Protein AF-A0A957M5D0-F1 (afdb_monomer_lite)

Secondary structure (DSSP, 8-state):
------EEEE--TTS-TTTTT-EEEEEEEEEEETTEEEEEEEEEEEETTEEEEEEE-HHHH--SSSSB-TT-PBPP-

pLDDT: mean 89.76, std 12.33, range [56.31, 98.56]

Structure (mmCIF, N/CA/C/O backbone):
data_AF-A0A957M5D0-F1
#
_entry.id   AF-A0A957M5D0-F1
#
loop_
_atom_site.group_PDB
_atom_site.id
_atom_site.type_symbol
_atom_site.label_atom_id
_atom_site.label_alt_id
_atom_site.label_comp_id
_atom_site.label_asym_id
_atom_site.label_entity_id
_atom_site.label_seq_id
_atom_site.pdbx_PDB_ins_code
_atom_site.Cartn_x
_atom_site.Cartn_y
_atom_site.Cartn_z
_atom_site.occupancy
_atom_site.B_iso_or_equiv
_atom_site.auth_seq_id
_atom_site.auth_comp_id
_atom_site.auth_asym_id
_atom_site.auth_atom_id
_atom_site.pdbx_PDB_model_num
ATOM 1 N N . MET A 1 1 ? 1.799 7.085 26.866 1.00 61.94 1 MET A N 1
ATOM 2 C CA . MET A 1 1 ? 0.661 6.275 26.372 1.00 61.94 1 MET A CA 1
ATOM 3 C C . MET A 1 1 ? -0.404 7.252 25.899 1.00 61.94 1 MET A C 1
ATOM 5 O O . MET A 1 1 ? -0.723 8.146 26.669 1.00 61.94 1 MET A O 1
ATOM 9 N N . GLY A 1 2 ? -0.847 7.162 24.642 1.00 86.81 2 GLY A N 1
ATOM 10 C CA . GLY A 1 2 ? -1.640 8.209 23.968 1.00 86.81 2 GLY A CA 1
ATOM 11 C C . GLY A 1 2 ? -1.055 8.677 22.628 1.00 86.81 2 GLY A C 1
ATOM 12 O O . GLY A 1 2 ? -1.362 9.776 22.186 1.00 86.81 2 GLY A O 1
ATOM 13 N N . HIS A 1 3 ? -0.177 7.879 22.012 1.00 89.94 3 HIS A N 1
ATOM 14 C CA . HIS A 1 3 ? 0.318 8.145 20.663 1.00 89.94 3 HIS A CA 1
ATOM 15 C C . HIS A 1 3 ? -0.594 7.458 19.654 1.00 89.94 3 HIS A C 1
ATOM 17 O O . HIS A 1 3 ? -0.974 6.307 19.861 1.00 89.94 3 HIS A O 1
ATOM 23 N N . GLU A 1 4 ? -0.900 8.155 18.569 1.00 93.19 4 GLU A N 1
ATOM 24 C CA . GLU A 1 4 ? -1.459 7.550 17.369 1.00 93.19 4 GLU A CA 1
ATOM 25 C C . GLU A 1 4 ? -0.294 6.998 16.545 1.00 93.19 4 GLU A C 1
ATOM 27 O O . GLU A 1 4 ? 0.625 7.735 16.181 1.00 93.19 4 GLU A O 1
ATOM 32 N N . VAL A 1 5 ? -0.281 5.683 16.339 1.00 95.44 5 VAL A N 1
ATOM 33 C CA . VAL A 1 5 ? 0.809 4.975 15.662 1.00 95.44 5 VAL A CA 1
ATOM 34 C C . VAL A 1 5 ? 0.255 4.345 14.399 1.00 95.44 5 VAL A C 1
ATOM 36 O O . VAL A 1 5 ? -0.792 3.707 14.436 1.00 95.44 5 VAL A O 1
ATOM 39 N N . ILE A 1 6 ? 0.988 4.502 13.300 1.00 97.69 6 ILE A N 1
ATOM 40 C CA . ILE A 1 6 ? 0.709 3.837 12.030 1.00 97.69 6 ILE A CA 1
ATOM 41 C C . ILE A 1 6 ? 1.980 3.151 11.535 1.00 97.69 6 ILE A C 1
ATOM 43 O O . ILE A 1 6 ? 3.091 3.622 11.798 1.00 97.69 6 ILE A O 1
ATOM 47 N N . VAL A 1 7 ? 1.819 2.062 10.793 1.00 98.06 7 VAL A N 1
ATOM 48 C CA . VAL A 1 7 ? 2.918 1.397 10.085 1.00 98.06 7 VAL A CA 1
ATOM 49 C C . VAL A 1 7 ? 2.665 1.518 8.591 1.00 98.06 7 VAL A C 1
ATOM 51 O O . VAL A 1 7 ? 1.544 1.325 8.135 1.00 98.06 7 VAL A O 1
ATOM 54 N N . VAL A 1 8 ? 3.705 1.832 7.823 1.00 97.88 8 VAL A N 1
ATOM 55 C CA . VAL A 1 8 ? 3.665 1.802 6.358 1.00 97.88 8 VAL A CA 1
ATOM 56 C C . VAL A 1 8 ? 4.815 0.929 5.889 1.00 97.88 8 VAL A C 1
ATOM 58 O O . VAL A 1 8 ? 5.961 1.163 6.271 1.00 97.88 8 VAL A O 1
ATOM 61 N N . MET A 1 9 ? 4.519 -0.088 5.087 1.00 96.69 9 MET A N 1
ATOM 62 C CA . MET A 1 9 ? 5.523 -1.020 4.580 1.00 96.69 9 MET A CA 1
ATOM 63 C C . MET A 1 9 ? 5.188 -1.505 3.164 1.00 96.69 9 MET A C 1
ATOM 65 O O . MET A 1 9 ? 4.044 -1.377 2.724 1.00 96.69 9 MET A O 1
ATOM 69 N N . PRO A 1 10 ? 6.156 -2.071 2.426 1.00 95.88 10 PRO A N 1
ATOM 70 C CA . PRO A 1 10 ? 5.873 -2.713 1.151 1.00 95.88 10 PRO A CA 1
ATOM 71 C C . PRO A 1 10 ? 4.922 -3.902 1.290 1.00 95.88 10 PRO A C 1
ATOM 73 O O . PRO A 1 10 ? 5.025 -4.702 2.226 1.00 95.88 10 PRO A O 1
ATOM 76 N N . ARG A 1 11 ? 4.036 -4.073 0.308 1.00 95.06 11 ARG A N 1
ATOM 77 C CA . ARG A 1 11 ? 3.257 -5.298 0.139 1.00 95.06 11 ARG A CA 1
ATOM 78 C C . ARG A 1 11 ? 4.101 -6.342 -0.593 1.00 95.06 11 ARG A C 1
ATOM 80 O O . ARG A 1 11 ? 3.974 -6.517 -1.802 1.00 95.06 11 ARG A O 1
ATOM 87 N N . TYR A 1 12 ? 4.964 -7.034 0.137 1.00 93.81 12 TYR A N 1
ATOM 88 C CA . TYR A 1 12 ? 5.723 -8.144 -0.437 1.00 93.81 12 TYR A CA 1
ATOM 89 C C . TYR A 1 12 ? 4.800 -9.277 -0.895 1.00 93.81 12 TYR A C 1
ATOM 91 O O . TYR A 1 12 ? 3.837 -9.611 -0.204 1.00 93.81 12 TYR A O 1
ATOM 99 N N . GLY A 1 13 ? 5.126 -9.908 -2.026 1.00 89.69 13 GLY A N 1
ATOM 100 C CA . GLY A 1 13 ? 4.348 -11.025 -2.581 1.00 89.69 13 GLY A CA 1
ATOM 101 C C . GLY A 1 13 ? 4.220 -12.233 -1.641 1.00 89.69 13 GLY A C 1
ATOM 102 O O . GLY A 1 13 ? 3.288 -13.020 -1.767 1.00 89.69 13 GLY A O 1
ATOM 103 N N . SER A 1 14 ? 5.111 -12.357 -0.652 1.00 90.44 14 SER A N 1
ATOM 104 C CA . SER A 1 14 ? 5.051 -13.378 0.402 1.00 90.44 14 SER A CA 1
ATOM 105 C C . SER A 1 14 ? 3.977 -13.123 1.472 1.00 90.44 14 SER A C 1
ATOM 107 O O . SER A 1 14 ? 3.721 -14.000 2.300 1.00 90.44 14 SER A O 1
ATOM 109 N N . ILE A 1 15 ? 3.344 -11.945 1.484 1.00 92.38 15 ILE A N 1
ATOM 110 C CA . ILE A 1 15 ? 2.293 -11.598 2.443 1.00 92.38 15 ILE A CA 1
ATOM 111 C C . ILE A 1 15 ? 0.957 -12.185 1.976 1.00 92.38 15 ILE A C 1
ATOM 113 O O . ILE A 1 15 ? 0.372 -11.759 0.981 1.00 92.38 15 ILE A O 1
ATOM 117 N N . ASP A 1 16 ? 0.428 -13.127 2.756 1.00 94.12 16 ASP A N 1
ATOM 118 C CA . ASP A 1 16 ? -0.900 -13.700 2.535 1.00 94.12 16 ASP A CA 1
ATOM 119 C C . ASP A 1 16 ? -2.005 -12.719 2.963 1.00 94.12 16 ASP A C 1
ATOM 121 O O . ASP A 1 16 ? -2.340 -12.582 4.145 1.00 94.12 16 ASP A O 1
ATOM 125 N N . GLY A 1 17 ? -2.605 -12.041 1.986 1.00 94.62 17 GLY A N 1
ATOM 126 C CA . GLY A 1 17 ? -3.643 -11.052 2.260 1.00 94.62 17 GLY A CA 1
ATOM 127 C C . GLY A 1 17 ? -4.942 -11.606 2.831 1.00 94.62 17 GLY A C 1
ATOM 128 O O . GLY A 1 17 ? -5.610 -10.890 3.574 1.00 94.62 17 GLY A O 1
ATOM 129 N N . ALA A 1 18 ? -5.283 -12.867 2.565 1.00 96.38 18 ALA A N 1
ATOM 130 C CA . ALA A 1 18 ? -6.470 -13.480 3.154 1.00 96.38 18 ALA A CA 1
ATOM 131 C C . ALA A 1 18 ? -6.233 -13.784 4.638 1.00 96.38 18 ALA A C 1
ATOM 133 O O . ALA A 1 18 ? -7.069 -13.449 5.482 1.00 96.38 18 ALA A O 1
ATOM 134 N N . ARG A 1 19 ? -5.061 -14.345 4.968 1.00 96.56 19 ARG A N 1
ATOM 135 C CA . ARG A 1 19 ? -4.653 -14.622 6.353 1.00 96.56 19 ARG A CA 1
ATOM 136 C C . ARG A 1 19 ? -4.641 -13.359 7.211 1.00 96.56 19 ARG A C 1
ATOM 138 O O . ARG A 1 19 ? -5.116 -13.400 8.345 1.00 96.56 19 ARG A O 1
ATOM 145 N N . TYR A 1 20 ? -4.115 -12.259 6.673 1.00 96.19 20 TYR A N 1
ATOM 146 C CA . TYR A 1 20 ? -3.989 -10.985 7.390 1.00 96.19 20 TYR A CA 1
ATOM 147 C C . TYR A 1 20 ? -5.164 -10.024 7.175 1.00 96.19 20 TYR A C 1
ATOM 149 O O . TYR A 1 20 ? -5.132 -8.911 7.689 1.00 96.19 20 TYR A O 1
ATOM 157 N N . ARG A 1 21 ? -6.218 -10.452 6.466 1.00 97.31 21 ARG A N 1
ATOM 158 C CA . ARG A 1 21 ? -7.436 -9.658 6.215 1.00 97.31 21 ARG A CA 1
ATOM 159 C C . ARG A 1 21 ? -7.133 -8.283 5.612 1.00 97.31 21 ARG A C 1
ATOM 161 O O . ARG A 1 21 ? -7.735 -7.282 5.996 1.00 97.31 21 ARG A O 1
ATOM 168 N N . LEU A 1 22 ? -6.197 -8.254 4.666 1.00 97.94 22 LEU A N 1
ATOM 169 C CA . LEU A 1 22 ? -5.868 -7.048 3.918 1.00 97.94 22 LEU A CA 1
ATOM 170 C C . LEU A 1 22 ? -7.103 -6.579 3.153 1.00 97.94 22 LEU A C 1
ATOM 172 O O . LEU A 1 22 ? -7.776 -7.365 2.484 1.00 97.94 22 LEU A O 1
ATOM 176 N N . SER A 1 23 ? -7.390 -5.290 3.261 1.00 98.06 23 SER A N 1
ATOM 177 C CA . SER A 1 23 ? -8.499 -4.638 2.572 1.00 98.06 23 SER A CA 1
ATOM 178 C C . SER A 1 23 ? -7.989 -3.441 1.787 1.00 98.06 23 SER A C 1
ATOM 180 O O . SER A 1 23 ? -7.030 -2.790 2.192 1.00 98.06 23 SER A O 1
ATOM 182 N N . ARG A 1 24 ? -8.611 -3.162 0.643 1.00 97.88 24 ARG A N 1
ATOM 183 C CA . ARG A 1 24 ? -8.205 -2.061 -0.228 1.00 97.88 24 ARG A CA 1
ATOM 184 C C . ARG A 1 24 ? -8.506 -0.723 0.449 1.00 97.88 24 ARG A C 1
ATOM 186 O O . ARG A 1 24 ? -9.650 -0.458 0.808 1.00 97.88 24 ARG A O 1
ATOM 193 N N . PHE A 1 25 ? -7.479 0.106 0.612 1.00 97.94 25 PHE A N 1
ATOM 194 C CA . PHE A 1 25 ? -7.589 1.464 1.148 1.00 97.94 25 PHE A CA 1
ATOM 195 C C . PHE A 1 25 ? -7.583 2.507 0.026 1.00 97.94 25 PHE A C 1
ATOM 197 O O . PHE A 1 25 ? -8.439 3.388 0.000 1.00 97.94 25 PHE A O 1
ATOM 204 N N . TRP A 1 26 ? -6.670 2.362 -0.940 1.00 97.62 26 TRP A N 1
ATOM 205 C CA . TRP A 1 26 ? -6.634 3.163 -2.165 1.00 97.62 26 TRP A CA 1
ATOM 206 C C . TRP A 1 26 ? -6.334 2.312 -3.388 1.00 97.62 26 TRP A C 1
ATOM 208 O O . TRP A 1 26 ? -5.388 1.528 -3.390 1.00 97.62 26 TRP A O 1
ATOM 218 N N . ASP A 1 27 ? -7.120 2.510 -4.444 1.00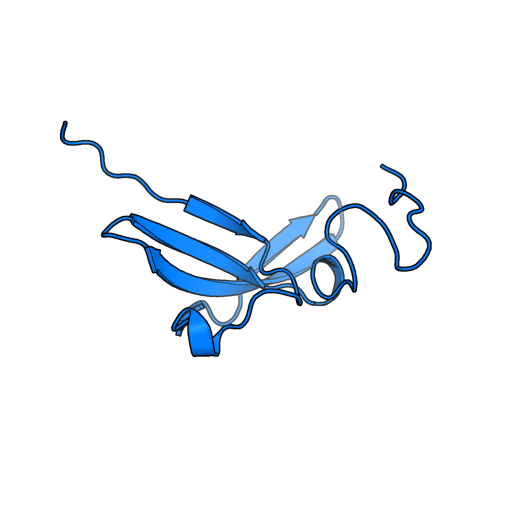 97.19 27 ASP A N 1
ATOM 219 C CA . ASP A 1 27 ? -7.002 1.754 -5.692 1.00 97.19 27 ASP A CA 1
ATOM 220 C C . ASP A 1 27 ? -5.814 2.161 -6.553 1.00 97.19 27 ASP A C 1
ATOM 222 O O . ASP A 1 27 ? -5.259 1.322 -7.257 1.00 97.19 27 ASP A O 1
ATOM 226 N N . SER A 1 28 ? -5.441 3.439 -6.523 1.00 96.25 28 SER A N 1
ATOM 227 C CA . SER A 1 28 ? -4.353 3.966 -7.335 1.00 96.25 28 SER A CA 1
ATOM 228 C C . SER A 1 28 ? -3.811 5.260 -6.740 1.00 96.25 28 SER A C 1
ATOM 230 O O . SER A 1 28 ? -4.566 6.184 -6.426 1.00 96.25 28 SER A O 1
ATOM 232 N N . MET A 1 29 ? -2.494 5.317 -6.598 1.00 96.25 29 MET A N 1
ATOM 233 C CA . MET A 1 29 ? -1.730 6.457 -6.124 1.00 96.25 29 MET A CA 1
ATOM 234 C C . MET A 1 29 ? -0.486 6.601 -7.003 1.00 96.25 29 MET A C 1
ATOM 236 O O . MET A 1 29 ? 0.310 5.672 -7.131 1.00 96.25 29 MET A O 1
ATOM 240 N N . GLY A 1 30 ? -0.338 7.767 -7.630 1.00 96.94 30 GLY A N 1
ATOM 241 C CA . GLY A 1 30 ? 0.844 8.101 -8.418 1.00 96.94 30 GLY A CA 1
ATOM 242 C C . GLY A 1 30 ? 1.960 8.624 -7.519 1.00 96.94 30 GLY A C 1
ATOM 243 O O . GLY A 1 30 ? 1.736 9.545 -6.730 1.00 96.94 30 GLY A O 1
ATOM 244 N N . VAL A 1 31 ? 3.159 8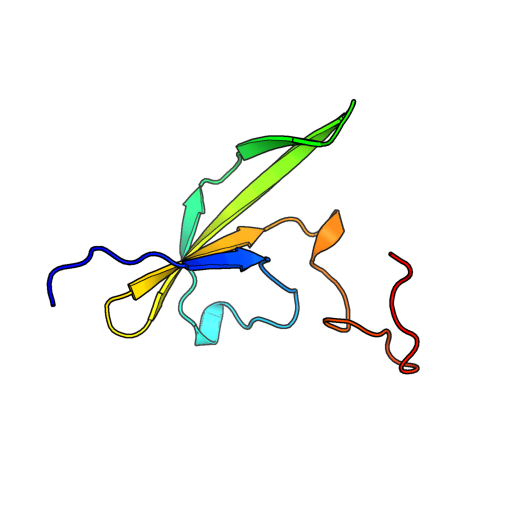.066 -7.651 1.00 96.12 31 VAL A N 1
ATOM 245 C CA . VAL A 1 31 ? 4.356 8.456 -6.901 1.00 96.12 31 VAL A CA 1
ATOM 246 C C . VAL A 1 31 ? 5.480 8.753 -7.883 1.00 96.12 31 VAL A C 1
ATOM 248 O O . VAL A 1 31 ? 5.845 7.916 -8.704 1.00 96.12 31 VAL A O 1
ATOM 251 N N . TRP A 1 32 ? 6.044 9.955 -7.808 1.00 97.19 32 TRP A N 1
ATOM 252 C CA . TRP A 1 32 ? 7.217 10.303 -8.604 1.00 97.19 32 TRP A CA 1
ATOM 253 C C . TRP A 1 32 ? 8.464 9.629 -8.031 1.00 97.19 32 TRP A C 1
ATOM 255 O O . TRP A 1 32 ? 8.856 9.902 -6.897 1.00 97.19 32 TRP A O 1
ATOM 265 N N . MET A 1 33 ? 9.099 8.781 -8.836 1.00 95.50 33 MET A N 1
ATOM 266 C CA . MET A 1 33 ? 10.336 8.071 -8.522 1.00 95.50 33 MET A CA 1
ATOM 267 C C . MET A 1 33 ? 11.437 8.577 -9.460 1.00 95.50 33 MET A C 1
ATOM 269 O O . MET A 1 33 ? 11.691 8.024 -10.527 1.00 95.50 33 MET A O 1
ATOM 273 N N . GLY A 1 34 ? 12.070 9.692 -9.084 1.00 95.19 34 GLY A N 1
ATOM 274 C CA . GLY A 1 34 ? 13.037 10.377 -9.944 1.00 95.19 34 GLY A CA 1
ATOM 275 C C . GLY A 1 34 ? 12.348 11.091 -11.109 1.00 95.19 34 GLY A C 1
ATOM 276 O O . GLY A 1 34 ? 11.662 12.089 -10.901 1.00 95.19 34 GLY A O 1
ATOM 277 N N . ASN A 1 35 ? 12.558 10.604 -12.332 1.00 96.56 35 ASN A N 1
ATOM 278 C CA . ASN A 1 35 ? 11.995 11.164 -13.567 1.00 96.56 35 ASN A CA 1
ATOM 279 C C . ASN A 1 35 ? 10.771 10.397 -14.097 1.00 96.56 35 ASN A C 1
ATOM 281 O O . ASN A 1 35 ? 10.233 10.776 -15.137 1.00 96.56 35 ASN A O 1
ATOM 285 N N . GLU A 1 36 ? 10.332 9.346 -13.404 1.00 96.94 36 GLU A N 1
ATOM 286 C CA . GLU A 1 36 ? 9.194 8.517 -13.802 1.00 96.94 36 GLU A CA 1
ATOM 287 C C . GLU A 1 36 ? 8.074 8.578 -12.757 1.00 96.94 36 GLU A C 1
ATOM 289 O O . GLU A 1 36 ? 8.320 8.677 -11.553 1.00 96.94 36 GLU A O 1
ATOM 294 N N . LEU A 1 37 ? 6.826 8.556 -13.233 1.00 97.69 37 LEU A N 1
ATOM 295 C CA . LEU A 1 37 ? 5.644 8.424 -12.387 1.00 97.69 37 LEU A CA 1
ATOM 296 C C . LEU A 1 37 ? 5.299 6.939 -12.273 1.00 97.69 37 LEU A C 1
ATOM 298 O O . LEU A 1 37 ? 4.846 6.330 -13.244 1.00 97.69 37 LEU A O 1
ATOM 302 N N . GLU A 1 38 ? 5.489 6.380 -11.086 1.00 97.81 38 GLU A N 1
ATOM 303 C CA . GLU A 1 38 ? 5.098 5.015 -10.752 1.00 97.81 38 GLU A CA 1
ATOM 304 C C . GLU A 1 38 ? 3.695 5.000 -10.155 1.00 97.81 38 GLU A C 1
ATOM 306 O O . GLU A 1 38 ? 3.275 5.940 -9.478 1.00 97.81 38 GLU A O 1
ATOM 311 N N . TRP A 1 39 ? 2.971 3.909 -10.382 1.00 97.62 39 TRP A N 1
ATOM 312 C CA . TRP A 1 39 ? 1.641 3.704 -9.823 1.00 97.62 39 TRP A CA 1
ATOM 313 C C . TRP A 1 39 ? 1.670 2.567 -8.811 1.00 97.62 39 TRP A C 1
ATOM 315 O O . TRP A 1 39 ? 2.258 1.510 -9.055 1.00 97.62 39 TRP A O 1
ATOM 325 N N . CYS A 1 40 ? 1.016 2.791 -7.679 1.00 97.88 40 CYS A N 1
ATOM 326 C CA . CYS A 1 40 ? 0.826 1.794 -6.639 1.00 97.88 40 CYS A CA 1
ATOM 327 C C . CYS A 1 40 ? -0.603 1.845 -6.099 1.00 97.88 40 CYS A C 1
ATOM 329 O O . CYS A 1 40 ? -1.326 2.824 -6.291 1.00 97.88 40 CYS A O 1
ATOM 331 N N . ALA A 1 41 ? -1.003 0.790 -5.406 1.00 98.12 41 ALA A N 1
ATOM 332 C CA . ALA A 1 41 ? -2.198 0.784 -4.576 1.00 98.12 41 ALA A CA 1
ATOM 333 C C . ALA A 1 41 ? -1.815 0.727 -3.094 1.00 98.12 41 ALA A C 1
ATOM 335 O O . ALA A 1 41 ? -0.653 0.518 -2.737 1.00 98.12 41 ALA A O 1
ATOM 336 N N . VAL A 1 42 ? -2.798 0.912 -2.216 1.00 98.31 42 VAL A N 1
ATOM 337 C CA . VAL A 1 42 ? -2.609 0.773 -0.771 1.00 98.31 42 VAL A CA 1
ATOM 338 C C . VAL A 1 42 ? -3.649 -0.184 -0.224 1.00 98.31 42 VAL A C 1
ATOM 340 O O . VAL A 1 42 ? -4.849 0.061 -0.352 1.00 98.31 42 VAL A O 1
ATOM 343 N N . ASP A 1 43 ? -3.183 -1.244 0.424 1.00 98.50 43 ASP A N 1
ATOM 344 C CA . ASP A 1 43 ? -4.018 -2.092 1.266 1.00 98.50 43 ASP A CA 1
ATOM 345 C C . ASP A 1 43 ? -3.786 -1.753 2.744 1.00 98.50 43 ASP A C 1
ATOM 347 O O . ASP A 1 43 ? -2.751 -1.200 3.112 1.00 98.50 43 ASP A O 1
ATOM 351 N N . ILE A 1 44 ? -4.738 -2.091 3.607 1.00 98.56 44 ILE A N 1
ATOM 352 C CA . ILE A 1 44 ? -4.666 -1.868 5.051 1.00 98.56 44 ILE A CA 1
ATOM 353 C C . ILE A 1 44 ? -5.103 -3.118 5.815 1.00 98.56 44 ILE A C 1
ATOM 355 O O . ILE A 1 44 ? -6.022 -3.832 5.395 1.00 98.56 44 ILE A O 1
ATOM 359 N N . ALA A 1 45 ? -4.459 -3.357 6.954 1.00 98.38 45 ALA A N 1
ATOM 360 C CA . ALA A 1 45 ? -4.912 -4.285 7.983 1.00 98.38 45 ALA A CA 1
ATOM 361 C C . ALA A 1 45 ? -4.781 -3.651 9.376 1.00 98.38 45 ALA A C 1
ATOM 363 O O . ALA A 1 45 ? -3.959 -2.758 9.593 1.00 98.38 45 ALA A O 1
ATOM 364 N N . ASP A 1 46 ? -5.584 -4.138 10.320 1.00 97.50 46 ASP A N 1
ATOM 365 C CA . ASP A 1 46 ? -5.400 -3.859 11.744 1.00 97.50 46 ASP A CA 1
ATOM 366 C C . ASP A 1 46 ? -4.438 -4.886 12.349 1.00 97.50 46 ASP A C 1
ATOM 368 O O . ASP A 1 46 ? -4.592 -6.091 12.127 1.00 97.50 46 ASP A O 1
ATOM 372 N N . ASN A 1 47 ? -3.454 -4.408 13.107 1.00 95.31 47 ASN A N 1
ATOM 373 C CA . ASN A 1 47 ? -2.547 -5.244 13.880 1.00 95.31 47 ASN A CA 1
ATOM 374 C C . ASN A 1 47 ? -2.583 -4.802 15.346 1.00 95.31 47 ASN A C 1
ATOM 376 O O . ASN A 1 47 ? -1.868 -3.880 15.739 1.00 95.31 47 ASN A O 1
ATOM 380 N N . ASP A 1 48 ? -3.454 -5.436 16.131 1.00 94.56 48 ASP A N 1
ATOM 381 C CA . ASP A 1 48 ? -3.689 -5.135 17.549 1.00 94.56 48 ASP A CA 1
ATOM 382 C C . ASP A 1 48 ? -3.982 -3.643 17.814 1.00 94.56 48 ASP A C 1
ATOM 384 O O . ASP A 1 48 ? -3.450 -3.032 18.746 1.00 94.56 48 ASP A O 1
ATOM 388 N N . GLY A 1 49 ? -4.839 -3.038 16.982 1.00 95.06 49 GLY A N 1
ATOM 389 C CA . GLY A 1 49 ? -5.208 -1.621 17.077 1.00 95.06 49 GLY A CA 1
ATOM 390 C C . GLY A 1 49 ? -4.222 -0.654 16.416 1.00 95.06 49 GLY A C 1
ATOM 391 O O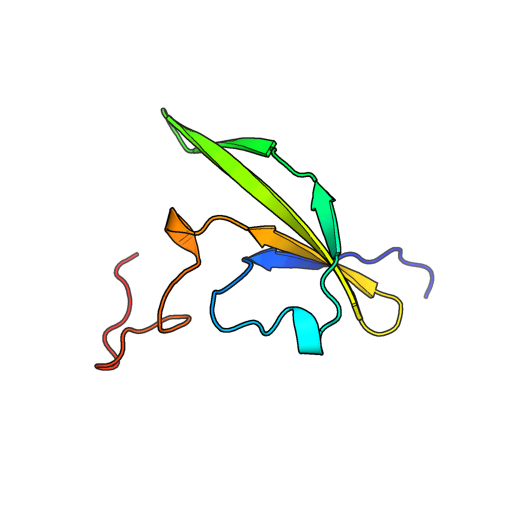 . GLY A 1 49 ? -4.423 0.560 16.496 1.00 95.06 49 GLY A O 1
ATOM 392 N N . VAL A 1 50 ? -3.160 -1.159 15.777 1.00 96.81 50 VAL A N 1
ATOM 393 C CA . VAL A 1 50 ? -2.225 -0.360 14.975 1.00 96.81 50 VAL A CA 1
ATOM 394 C C . VAL A 1 50 ? -2.537 -0.560 13.487 1.00 96.81 50 VAL A C 1
ATOM 396 O O . VAL A 1 50 ? -2.276 -1.645 12.951 1.00 96.81 50 VAL A O 1
ATOM 399 N N . PRO A 1 51 ? -3.061 0.458 12.777 1.00 97.94 51 PRO A N 1
ATOM 400 C CA . PRO A 1 51 ? -3.289 0.354 11.344 1.00 97.94 51 PRO A CA 1
ATOM 401 C C . PRO A 1 51 ? -1.954 0.229 10.604 1.00 97.94 51 PRO A C 1
ATOM 403 O O . PRO A 1 51 ? -1.040 1.048 10.755 1.00 97.94 51 PRO A O 1
ATOM 406 N N . THR A 1 52 ? -1.858 -0.812 9.785 1.00 98.44 52 THR A N 1
ATOM 407 C CA . THR A 1 52 ? -0.694 -1.102 8.950 1.00 98.44 52 THR A CA 1
ATOM 408 C C . THR A 1 52 ? -1.090 -0.985 7.487 1.00 98.44 52 THR A C 1
ATOM 410 O O . THR A 1 52 ? -1.954 -1.721 7.011 1.00 98.44 52 THR A O 1
ATOM 413 N N . TYR A 1 53 ? -0.455 -0.054 6.783 1.00 98.38 53 TYR A N 1
ATOM 414 C CA . TYR A 1 53 ? -0.644 0.211 5.366 1.00 98.38 53 TYR A CA 1
ATOM 415 C C . TYR A 1 53 ? 0.426 -0.511 4.549 1.00 98.38 53 TYR A C 1
ATOM 417 O O . TYR A 1 53 ? 1.621 -0.439 4.846 1.00 98.38 53 TYR A O 1
ATOM 425 N N . PHE A 1 54 ? -0.013 -1.176 3.491 1.00 98.06 54 PHE A N 1
ATOM 426 C CA . PHE A 1 54 ? 0.808 -1.980 2.604 1.00 98.06 54 PHE A CA 1
ATOM 427 C C . PHE A 1 54 ? 0.803 -1.350 1.218 1.00 98.06 54 PHE A C 1
ATOM 429 O O . PHE A 1 54 ? -0.225 -1.346 0.540 1.00 98.06 54 PHE A O 1
ATOM 436 N N . ILE A 1 55 ? 1.950 -0.821 0.800 1.00 97.94 55 ILE A N 1
ATOM 437 C CA . ILE A 1 55 ? 2.113 -0.233 -0.531 1.00 97.94 55 ILE A CA 1
ATOM 438 C C . ILE A 1 55 ? 2.264 -1.362 -1.545 1.00 97.94 55 ILE A C 1
ATOM 440 O O . ILE A 1 55 ? 3.251 -2.096 -1.525 1.00 97.94 55 ILE A O 1
ATOM 444 N N . GLU A 1 56 ? 1.280 -1.515 -2.421 1.00 97.06 56 GLU A N 1
ATOM 445 C CA . GLU A 1 56 ? 1.261 -2.534 -3.462 1.00 97.06 56 GLU A CA 1
ATOM 446 C C . GLU A 1 56 ? 1.843 -1.982 -4.757 1.00 97.06 56 GLU A C 1
ATOM 448 O O . GLU A 1 56 ? 1.337 -1.020 -5.326 1.00 97.06 56 GLU A O 1
ATOM 453 N N . SER A 1 57 ? 2.929 -2.602 -5.203 1.00 96.06 57 SER A N 1
ATOM 454 C CA . SER A 1 57 ? 3.464 -2.416 -6.541 1.00 96.06 57 SER A CA 1
ATOM 455 C C . SER A 1 57 ? 4.164 -3.699 -6.958 1.00 96.06 57 SER A C 1
ATOM 457 O O . SER A 1 57 ? 5.273 -3.988 -6.499 1.00 96.06 57 SER A O 1
ATOM 459 N N . ASN A 1 58 ? 3.522 -4.473 -7.831 1.00 91.94 58 ASN A N 1
ATOM 460 C CA . ASN A 1 58 ? 4.074 -5.742 -8.310 1.00 91.94 58 ASN A CA 1
ATOM 461 C C . ASN A 1 58 ? 5.478 -5.586 -8.920 1.00 91.94 58 ASN A C 1
ATOM 463 O O . ASN A 1 58 ? 6.363 -6.389 -8.632 1.00 91.94 58 ASN A O 1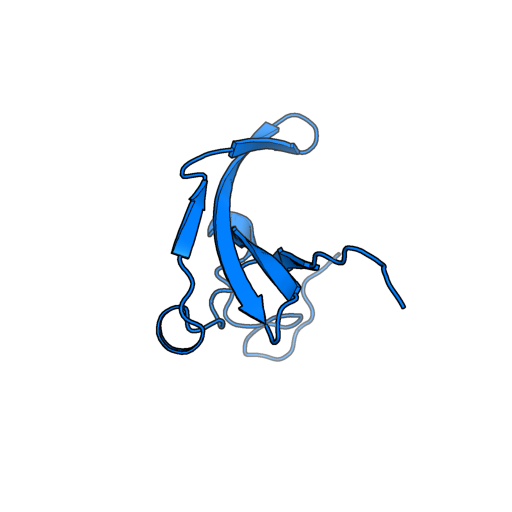
ATOM 467 N N . LYS A 1 59 ? 5.729 -4.488 -9.654 1.00 91.81 59 LYS A N 1
ATOM 468 C CA . LYS A 1 59 ? 7.048 -4.148 -10.227 1.00 91.81 59 LYS A CA 1
ATOM 469 C C . LYS A 1 59 ? 8.174 -4.199 -9.187 1.00 91.81 59 LYS A C 1
ATOM 471 O O . LYS A 1 59 ? 9.280 -4.636 -9.499 1.00 91.81 59 LYS A O 1
ATOM 476 N N . TYR A 1 60 ? 7.905 -3.743 -7.965 1.00 91.06 60 TYR A N 1
ATOM 477 C CA . TYR A 1 60 ? 8.920 -3.634 -6.920 1.00 91.06 60 TYR A CA 1
ATOM 478 C C . TYR A 1 60 ? 8.849 -4.756 -5.886 1.00 91.06 60 TYR A C 1
ATOM 480 O O . TYR A 1 60 ? 9.900 -5.178 -5.408 1.00 91.06 60 TYR A O 1
ATOM 488 N N . PHE A 1 61 ? 7.659 -5.255 -5.545 1.00 92.38 61 PHE A N 1
ATOM 489 C CA . PHE A 1 61 ? 7.456 -6.073 -4.342 1.00 92.38 61 PHE A CA 1
ATOM 490 C C . PHE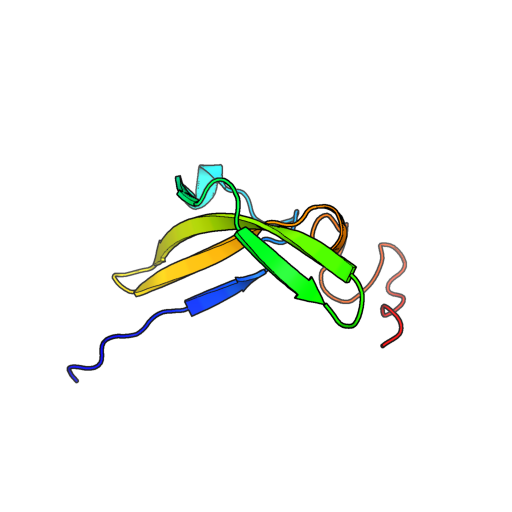 A 1 61 ? 6.963 -7.502 -4.607 1.00 92.38 61 PHE A C 1
ATOM 492 O O . PHE A 1 61 ? 6.978 -8.325 -3.686 1.00 92.38 61 PHE A O 1
ATOM 499 N N . GLU A 1 62 ? 6.598 -7.846 -5.845 1.00 87.19 62 GLU A N 1
ATOM 500 C CA . GLU A 1 62 ? 6.266 -9.222 -6.242 1.00 87.19 62 GLU A CA 1
ATOM 501 C C . GLU A 1 62 ? 7.551 -10.028 -6.508 1.00 87.19 62 GLU A C 1
ATOM 503 O O . GLU A 1 62 ? 7.881 -10.397 -7.632 1.00 87.19 62 GLU A O 1
ATOM 508 N N . ARG A 1 63 ? 8.331 -10.257 -5.446 1.00 81.31 63 ARG A N 1
ATOM 509 C CA . ARG A 1 63 ? 9.605 -10.991 -5.495 1.00 81.31 63 ARG A CA 1
ATOM 510 C C . ARG A 1 63 ? 9.528 -12.270 -4.670 1.00 81.31 63 ARG A C 1
ATOM 512 O O . ARG A 1 63 ? 8.828 -12.326 -3.660 1.00 81.31 63 ARG A O 1
ATOM 519 N N . SER A 1 64 ? 10.285 -13.288 -5.079 1.00 74.31 64 SER A N 1
ATOM 520 C CA . SER A 1 64 ? 10.339 -14.591 -4.398 1.00 74.31 64 SER A CA 1
ATOM 521 C C . SER A 1 64 ? 11.028 -14.545 -3.030 1.00 74.31 64 SER A C 1
ATOM 523 O O . SER A 1 64 ? 10.814 -15.440 -2.216 1.00 74.31 64 SER A O 1
ATOM 525 N N . GLY A 1 65 ? 11.831 -13.514 -2.757 1.00 68.50 65 GLY A N 1
ATOM 526 C CA . GLY A 1 65 ? 12.497 -13.302 -1.474 1.00 68.50 65 GLY A CA 1
ATOM 527 C C . GLY A 1 65 ? 12.558 -11.824 -1.093 1.00 68.50 65 GLY A C 1
ATOM 528 O O . GLY A 1 65 ? 12.436 -10.946 -1.948 1.00 68.50 65 GLY A O 1
ATOM 529 N N . LEU A 1 66 ? 12.697 -11.561 0.211 1.00 64.94 66 LEU A N 1
ATOM 530 C CA . LEU A 1 66 ? 12.668 -10.208 0.784 1.00 64.94 66 LEU A CA 1
ATOM 531 C C . LEU A 1 66 ? 13.960 -9.429 0.515 1.00 64.94 66 LEU A C 1
ATOM 533 O O . LEU A 1 66 ? 13.902 -8.257 0.161 1.00 64.94 66 LEU A O 1
ATOM 537 N N . TYR A 1 67 ? 15.104 -10.097 0.673 1.00 66.00 67 TYR A N 1
ATOM 538 C CA . TYR A 1 67 ? 16.436 -9.494 0.543 1.00 66.00 67 TYR A CA 1
ATOM 539 C C . TYR A 1 67 ? 17.377 -10.290 -0.361 1.00 66.00 67 TYR A C 1
ATOM 541 O O . TYR A 1 67 ? 18.365 -9.746 -0.834 1.00 66.00 67 TYR A O 1
ATOM 549 N N . HIS A 1 68 ? 17.030 -11.543 -0.649 1.00 64.50 68 HIS A N 1
ATOM 550 C CA . HIS A 1 68 ? 17.818 -12.435 -1.480 1.00 64.50 68 HIS A CA 1
ATOM 551 C C . HIS A 1 68 ? 16.927 -13.171 -2.486 1.00 64.50 68 HIS A C 1
ATOM 553 O O . HIS A 1 68 ? 15.715 -13.310 -2.279 1.00 64.50 68 HIS A O 1
ATOM 559 N N . ASP A 1 69 ? 17.514 -13.640 -3.580 1.00 65.00 69 ASP A N 1
ATOM 560 C CA . ASP A 1 69 ? 16.845 -14.532 -4.525 1.00 65.00 69 ASP A CA 1
ATOM 561 C C . ASP A 1 69 ? 16.735 -15.974 -3.974 1.00 65.00 69 ASP A C 1
ATOM 563 O O . ASP A 1 69 ? 17.067 -16.267 -2.818 1.00 65.00 69 ASP A O 1
ATOM 567 N N . ALA A 1 70 ? 16.211 -16.892 -4.794 1.00 64.25 70 ALA A N 1
ATOM 568 C CA . ALA A 1 70 ? 16.082 -18.307 -4.431 1.00 64.25 70 ALA A CA 1
ATOM 569 C C . ALA A 1 70 ? 17.441 -19.012 -4.231 1.00 64.25 70 ALA A C 1
ATOM 571 O O . ALA A 1 70 ? 17.486 -20.099 -3.655 1.00 64.25 70 ALA A O 1
ATOM 572 N N . GLU A 1 71 ? 18.530 -18.396 -4.689 1.00 73.62 71 GLU A N 1
ATOM 573 C CA . GLU A 1 71 ? 19.906 -18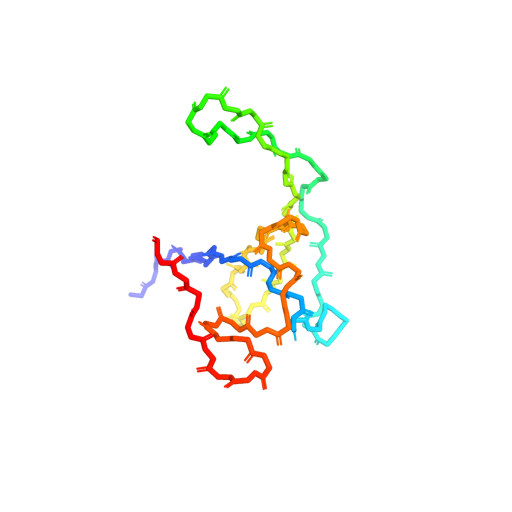.881 -4.610 1.00 73.62 71 GLU A CA 1
ATOM 574 C C . GLU A 1 71 ? 20.704 -18.177 -3.492 1.00 73.62 71 GLU A C 1
ATOM 576 O O . GLU A 1 71 ? 21.900 -18.419 -3.351 1.00 73.62 71 GLU A O 1
ATOM 581 N N . PHE A 1 72 ? 20.035 -17.372 -2.651 1.00 65.94 72 PHE A N 1
ATOM 582 C CA . PHE A 1 72 ? 20.621 -16.560 -1.576 1.00 65.94 72 PHE A CA 1
ATOM 583 C C . PHE A 1 72 ? 21.583 -15.459 -2.049 1.00 65.94 72 PHE A C 1
ATOM 585 O O . PHE A 1 72 ? 22.406 -14.988 -1.262 1.00 65.94 72 PHE A O 1
ATOM 592 N N . ASN A 1 73 ? 21.479 -15.011 -3.300 1.00 70.88 73 ASN A N 1
ATOM 593 C CA . ASN A 1 73 ? 22.182 -13.806 -3.725 1.00 70.88 73 ASN A CA 1
ATOM 594 C C . ASN A 1 73 ? 21.400 -12.579 -3.265 1.00 70.88 73 ASN A C 1
ATOM 596 O O . ASN A 1 73 ? 20.201 -12.471 -3.536 1.00 70.88 73 ASN A O 1
ATOM 600 N N . ASP A 1 74 ? 22.086 -11.647 -2.609 1.00 71.00 74 ASP A N 1
ATOM 601 C CA . ASP A 1 74 ? 21.508 -10.358 -2.246 1.00 71.00 74 ASP A CA 1
ATOM 602 C C . ASP A 1 74 ? 21.144 -9.568 -3.511 1.00 71.00 74 ASP A C 1
ATOM 604 O O . ASP A 1 74 ? 21.878 -9.564 -4.507 1.00 71.00 74 ASP A O 1
ATOM 608 N N . TYR A 1 75 ? 20.004 -8.877 -3.479 1.00 62.06 75 TYR A N 1
ATOM 609 C CA . TYR A 1 75 ? 19.702 -7.903 -4.523 1.00 62.06 75 TYR A CA 1
ATOM 610 C C . TYR A 1 75 ? 20.702 -6.747 -4.427 1.00 62.06 75 TYR A C 1
ATOM 612 O O . TYR A 1 75 ? 20.947 -6.225 -3.344 1.00 62.06 75 TYR A O 1
ATOM 620 N N . TRP A 1 76 ? 21.282 -6.359 -5.563 1.00 58.50 76 TRP A N 1
ATOM 621 C CA . TRP A 1 76 ? 22.210 -5.232 -5.623 1.00 58.50 76 TRP A CA 1
ATOM 622 C C . TRP A 1 76 ? 21.471 -3.928 -5.283 1.00 58.50 76 TRP A C 1
ATOM 624 O O . TRP A 1 76 ? 20.403 -3.681 -5.851 1.00 58.50 76 TRP A O 1
ATOM 634 N N . ASP A 1 77 ? 22.046 -3.146 -4.362 1.00 56.31 77 ASP A N 1
ATOM 635 C CA . ASP A 1 77 ? 21.602 -1.790 -3.986 1.00 56.31 77 ASP A CA 1
ATOM 636 C C . ASP A 1 77 ? 21.695 -0.793 -5.156 1.00 56.31 77 ASP A C 1
ATOM 638 O O . ASP A 1 77 ? 22.713 -0.817 -5.893 1.00 56.31 77 ASP A O 1
#

Sequence (77 aa):
MGHEVIVVMPRYGSIDGARYRLSRFWDSMGVWMGNELEWCAVDIADNDGVPTYFIESNKYFERSGLYHDAEFNDYWD

Foldseek 3Di:
DDDQAEAEEAPALPDDCVVQVWDWPADWDWDDDPPDTDIWTWIWGDDPNHIYIHTDDCVPHDAPDDQAHPVRHGDDD

Radius of gyration: 14.44 Å; chains: 1; bounding box: 31×30×40 Å